Protein AF-A0A843SWP2-F1 (afdb_monomer)

Secondary structure (DSSP, 8-state):
-HHHHHHHHHHHHHHHTGGGHHHHHHHHTSTT--HHHHHHHHHHH-TT-TTSSSHHHHHHHTT-SPP-EEETTEEEE-PPP---HHHHHHHHHHHHHHTTSTT-HHHHHHHHHHHHHHHHHHHHHHHTT-

Radius of gyration: 16.49 Å; Cα contacts (8 Å, |Δi|>4): 141; chains: 1; bounding box: 35×34×53 Å

Solvent-accessible surface area (backbone atoms only — not comparable to full-atom values): 7104 Å² total; per-residue (Å²): 111,70,65,58,52,51,53,52,51,52,50,51,52,50,63,75,38,52,94,43,44,72,50,28,52,61,44,26,68,41,74,36,38,39,60,70,56,22,47,54,48,31,72,75,49,42,82,78,38,76,88,39,97,41,72,67,54,45,34,45,50,31,23,41,36,79,29,80,46,62,57,97,92,41,72,80,38,73,59,46,50,79,42,39,63,66,58,40,48,54,41,48,52,19,28,61,42,14,46,69,41,81,95,36,70,52,24,56,51,37,69,69,38,27,86,79,58,37,67,73,52,24,41,46,58,41,35,55,69,110

Nearest PDB structures (foldseek):
  8wt6-assembly1_D  TM=7.951E-01  e=3.930E-03  Escherichia coli

pLDDT: mean 90.37, std 5.79, range [73.62, 97.44]

Sequence (130 aa):
MIEDHLGQLDQQMADLLAAHHDAVQRLAEVPGLGVDSAQQIIAEVGATATTFPSPKHLASWMGACPGNEESAGVNDRHRCPTGNRQMRRVLNQAANAAVKAKGTIFAVVYRRVVPRLGHAQAIGAITHRL

Mean predicted aligned error: 5.01 Å

Foldseek 3Di:
DVVVVVVVVQVVLCVVCVVLVVLLVVQCVQQLRHNSLSSVCCVVQNSVNVVAPDVVSVCLQQQLDFDQCDDPNDRPDRGGDPHDPVSVVSLLSSLVRRLVDPPHPSVVQLVVCCVPPNDVVSSSVSSSVD

Structure (mmCIF, N/CA/C/O backbone):
data_AF-A0A843SWP2-F1
#
_entry.id   AF-A0A843SWP2-F1
#
loop_
_atom_site.group_PDB
_atom_site.id
_atom_site.type_symbol
_atom_site.label_atom_id
_atom_site.label_alt_id
_atom_site.label_comp_id
_atom_site.label_asym_id
_atom_site.label_entity_id
_atom_site.label_seq_id
_atom_site.pdbx_PDB_ins_code
_atom_site.Cartn_x
_atom_site.Cartn_y
_atom_site.Cartn_z
_atom_site.occupancy
_atom_site.B_iso_or_equiv
_atom_site.auth_seq_id
_atom_site.auth_comp_id
_atom_site.auth_asym_id
_atom_site.auth_atom_id
_atom_site.pdbx_PDB_model_num
ATOM 1 N N . MET A 1 1 ? 5.017 -4.779 28.953 1.00 77.00 1 MET A N 1
ATOM 2 C CA . MET A 1 1 ? 5.246 -3.317 29.051 1.00 77.00 1 MET A CA 1
ATOM 3 C C . MET A 1 1 ? 5.262 -2.638 27.683 1.00 77.00 1 MET A C 1
ATOM 5 O O . MET A 1 1 ? 4.447 -1.754 27.484 1.00 77.00 1 MET A O 1
ATOM 9 N N . ILE A 1 2 ? 6.145 -3.007 26.739 1.00 84.81 2 ILE A N 1
ATOM 10 C CA . ILE A 1 2 ? 6.150 -2.396 25.387 1.00 84.81 2 ILE A CA 1
ATOM 11 C C . ILE A 1 2 ? 4.935 -2.843 24.560 1.00 84.81 2 ILE A C 1
ATOM 13 O O . ILE A 1 2 ? 4.288 -2.009 23.938 1.00 84.81 2 ILE A O 1
ATOM 17 N N . GLU A 1 3 ? 4.603 -4.135 24.588 1.00 86.94 3 GLU A N 1
ATOM 18 C CA . GLU A 1 3 ? 3.449 -4.694 23.863 1.00 86.94 3 GLU A CA 1
ATOM 19 C C . GLU A 1 3 ? 2.123 -4.091 24.347 1.00 86.94 3 GLU A C 1
ATOM 21 O O . GLU A 1 3 ? 1.294 -3.700 23.532 1.00 86.94 3 GLU A O 1
ATOM 26 N N . ASP A 1 4 ? 1.972 -3.908 25.661 1.00 88.88 4 ASP A N 1
ATOM 27 C CA . ASP A 1 4 ? 0.785 -3.277 26.253 1.00 88.88 4 ASP A CA 1
ATOM 28 C C . ASP A 1 4 ? 0.625 -1.820 25.796 1.00 88.88 4 ASP A C 1
ATOM 30 O O . ASP A 1 4 ? -0.481 -1.364 25.517 1.00 88.88 4 ASP A O 1
ATOM 34 N N . HIS A 1 5 ? 1.737 -1.085 25.691 1.00 87.00 5 HIS A N 1
ATOM 35 C CA . HIS A 1 5 ? 1.720 0.305 25.239 1.00 87.00 5 HIS A CA 1
ATOM 36 C C . HIS A 1 5 ? 1.379 0.415 23.751 1.00 87.00 5 HIS A C 1
ATOM 38 O O . HIS A 1 5 ? 0.688 1.343 23.339 1.00 87.00 5 HIS A O 1
ATOM 44 N N . LEU A 1 6 ? 1.835 -0.552 22.953 1.00 84.56 6 LEU A N 1
ATOM 45 C CA . LEU A 1 6 ? 1.523 -0.633 21.531 1.00 84.56 6 LEU A CA 1
ATOM 46 C C . LEU A 1 6 ? 0.028 -0.909 21.326 1.00 84.56 6 LEU A C 1
ATOM 48 O O . LEU A 1 6 ? -0.637 -0.147 20.633 1.00 84.56 6 LEU A O 1
ATOM 52 N N . GLY A 1 7 ? -0.523 -1.889 22.050 1.00 86.50 7 GLY A N 1
ATOM 53 C CA . GLY A 1 7 ? -1.960 -2.172 22.026 1.00 86.50 7 GLY A CA 1
ATOM 54 C C . GLY A 1 7 ? -2.819 -0.999 22.512 1.00 86.50 7 GLY A C 1
ATOM 55 O O . GLY A 1 7 ? -3.899 -0.758 21.978 1.00 86.50 7 GLY A O 1
ATOM 56 N N . GLN A 1 8 ? -2.333 -0.218 23.482 1.00 91.25 8 GLN A N 1
ATOM 57 C CA . GLN A 1 8 ? -3.027 0.988 23.934 1.00 91.25 8 GLN A CA 1
ATOM 58 C C . GLN A 1 8 ? -3.089 2.066 22.842 1.00 91.25 8 GLN A C 1
ATOM 60 O O . GLN A 1 8 ? -4.133 2.697 22.669 1.00 91.25 8 GLN A O 1
ATOM 65 N N . LEU A 1 9 ? -1.997 2.276 22.102 1.00 87.88 9 LEU A N 1
ATOM 66 C CA . LEU A 1 9 ? -1.961 3.230 20.991 1.00 87.88 9 LEU A CA 1
ATOM 67 C C . LEU A 1 9 ? -2.846 2.777 19.826 1.00 87.88 9 LEU A C 1
ATOM 69 O O . LEU A 1 9 ? -3.568 3.601 19.266 1.00 87.88 9 LEU A O 1
ATOM 73 N N . ASP A 1 10 ? -2.850 1.483 19.507 1.00 84.69 10 ASP A N 1
ATOM 74 C CA . ASP A 1 10 ? -3.710 0.927 18.458 1.00 84.69 10 ASP A CA 1
ATOM 75 C C . ASP A 1 10 ? -5.197 1.112 18.802 1.00 84.69 10 ASP A C 1
ATOM 77 O O . ASP A 1 10 ? -5.990 1.536 17.957 1.00 84.69 10 ASP A O 1
ATOM 81 N N . GLN A 1 11 ? -5.577 0.892 20.066 1.00 87.88 11 GLN A N 1
ATOM 82 C CA . GLN A 1 11 ? -6.947 1.141 20.520 1.00 87.88 11 GLN A CA 1
ATOM 83 C C . GLN A 1 11 ? -7.314 2.628 20.425 1.00 87.88 11 GLN A C 1
ATOM 85 O O . GLN A 1 11 ? -8.383 2.969 19.924 1.00 87.88 11 GLN A O 1
ATOM 90 N N . GLN A 1 12 ? -6.416 3.527 20.837 1.00 89.75 12 GLN A N 1
ATOM 91 C CA . GLN A 1 12 ? -6.641 4.970 20.712 1.00 89.75 12 GLN A CA 1
ATOM 92 C C . GLN A 1 12 ? -6.800 5.402 19.249 1.00 89.75 12 GLN A C 1
ATOM 94 O O . GLN A 1 12 ? -7.651 6.238 18.942 1.00 89.75 12 GLN A O 1
ATOM 99 N N . MET A 1 13 ? -6.017 4.827 18.333 1.00 86.19 13 MET A N 1
ATOM 100 C CA . MET A 1 13 ? -6.171 5.066 16.898 1.00 86.19 13 MET A CA 1
ATOM 101 C C . MET A 1 13 ? -7.528 4.582 16.385 1.00 86.19 13 MET A C 1
ATOM 103 O O . MET A 1 13 ? -8.181 5.302 15.627 1.00 86.19 13 MET A O 1
ATOM 107 N N . ALA A 1 14 ? -7.968 3.393 16.804 1.00 86.00 14 ALA A N 1
ATOM 108 C CA . ALA A 1 14 ? -9.272 2.858 16.435 1.00 86.00 14 ALA A CA 1
ATOM 109 C C . ALA A 1 14 ? -10.418 3.762 16.915 1.00 86.00 14 ALA A C 1
ATOM 111 O O . ALA A 1 14 ? -11.317 4.069 16.131 1.00 86.00 14 ALA A O 1
ATOM 112 N N . ASP A 1 15 ? -10.344 4.247 18.154 1.00 90.88 15 ASP A N 1
ATOM 113 C CA . ASP A 1 15 ? -11.354 5.130 18.742 1.00 90.88 15 ASP A CA 1
ATOM 114 C C . ASP A 1 15 ? -11.421 6.478 18.005 1.00 90.88 15 ASP A C 1
ATOM 116 O O . ASP A 1 15 ? -12.504 6.949 17.649 1.00 90.88 15 ASP A O 1
ATOM 120 N N . LEU A 1 16 ? -10.265 7.082 17.701 1.00 90.62 16 LEU A N 1
ATOM 121 C CA . LEU A 1 16 ? -10.187 8.340 16.947 1.00 90.62 16 LEU A CA 1
ATOM 122 C C . LEU A 1 16 ? -10.713 8.201 15.512 1.00 90.62 16 LEU A C 1
ATOM 124 O O . LEU A 1 16 ? -11.266 9.151 14.957 1.00 90.62 16 LEU A O 1
ATOM 128 N N . LEU A 1 17 ? -10.559 7.021 14.909 1.00 88.81 17 LEU A N 1
ATOM 129 C CA . LEU A 1 17 ? -11.010 6.727 13.551 1.00 88.81 17 LEU A CA 1
ATOM 130 C C . LEU A 1 17 ? -12.402 6.087 13.492 1.00 88.81 17 LEU A C 1
ATOM 132 O O . LEU A 1 17 ? -12.845 5.732 12.399 1.00 88.81 17 LEU A O 1
ATOM 136 N N . ALA A 1 18 ? -13.131 5.990 14.608 1.00 88.75 18 ALA A N 1
ATOM 137 C CA . ALA A 1 18 ? -14.462 5.380 14.646 1.00 88.75 18 ALA A CA 1
ATOM 138 C C . ALA A 1 18 ? -15.442 6.037 13.654 1.00 88.75 18 ALA A C 1
ATOM 140 O O . ALA A 1 18 ? -16.176 5.347 12.948 1.00 88.75 18 ALA A O 1
ATOM 141 N N . ALA A 1 19 ? -15.387 7.367 13.508 1.00 91.19 19 ALA A N 1
ATOM 142 C CA . ALA A 1 19 ? -16.190 8.114 12.531 1.00 91.19 19 ALA A CA 1
ATOM 143 C C . ALA A 1 19 ? -15.828 7.809 11.060 1.00 91.19 19 ALA A C 1
ATOM 145 O O . ALA A 1 19 ? -16.580 8.137 10.143 1.00 91.19 19 ALA A O 1
ATOM 146 N N . HIS A 1 20 ? -14.676 7.181 10.824 1.00 92.25 20 HIS A N 1
ATOM 147 C CA . HIS A 1 20 ? -14.154 6.801 9.513 1.00 92.25 20 HIS A CA 1
ATOM 148 C C . HIS A 1 20 ? -14.032 5.280 9.350 1.00 92.25 20 HIS A C 1
ATOM 150 O O . HIS A 1 20 ? -13.334 4.813 8.447 1.00 92.25 20 HIS A O 1
ATOM 156 N N . HIS A 1 21 ? -14.730 4.500 10.182 1.00 90.81 21 HIS A N 1
ATOM 157 C CA . HIS A 1 21 ? -14.671 3.039 10.172 1.00 90.81 21 HIS A CA 1
ATOM 158 C C . HIS A 1 21 ? -14.935 2.443 8.778 1.00 90.81 21 HIS A C 1
ATOM 160 O O . HIS A 1 21 ? -14.196 1.571 8.325 1.00 90.81 21 HIS A O 1
ATOM 166 N N . ASP A 1 22 ? -15.917 2.965 8.038 1.00 93.31 22 ASP A N 1
ATOM 167 C CA . ASP A 1 22 ? -16.225 2.482 6.685 1.00 93.31 22 ASP A CA 1
ATOM 168 C C . ASP A 1 22 ? -15.083 2.701 5.687 1.00 93.31 22 ASP A C 1
ATOM 170 O O . ASP A 1 22 ? -14.952 1.946 4.722 1.00 93.31 22 ASP A O 1
ATOM 174 N N . ALA A 1 23 ? -14.277 3.750 5.870 1.00 93.69 23 ALA A N 1
ATOM 175 C CA . ALA A 1 23 ? -13.097 3.987 5.044 1.00 93.69 23 ALA A CA 1
ATOM 176 C C . ALA A 1 23 ? -11.979 3.001 5.409 1.00 93.69 23 ALA A C 1
ATOM 178 O O . ALA A 1 23 ? -11.334 2.456 4.515 1.00 93.69 23 ALA A O 1
ATOM 179 N N . VAL A 1 24 ? -11.803 2.719 6.707 1.00 94.94 24 VAL A N 1
ATOM 180 C CA . VAL A 1 24 ? -10.842 1.720 7.201 1.00 94.94 24 VAL A CA 1
ATOM 181 C C . VAL A 1 24 ? -11.167 0.336 6.635 1.00 94.94 24 VAL A C 1
ATOM 183 O O . VAL A 1 24 ? -10.282 -0.305 6.073 1.00 94.94 24 VAL A O 1
ATOM 186 N N . GLN A 1 25 ? -12.426 -0.107 6.720 1.00 95.50 25 GLN A N 1
ATOM 187 C CA . GLN A 1 25 ? -12.840 -1.425 6.220 1.00 95.50 25 GLN A CA 1
ATOM 188 C C . GLN A 1 25 ? -12.642 -1.552 4.710 1.00 95.50 25 GLN A C 1
ATOM 190 O O . GLN A 1 25 ? -11.997 -2.492 4.254 1.00 95.50 25 GLN A O 1
ATOM 195 N N . ARG A 1 26 ? -13.100 -0.561 3.933 1.00 94.69 26 ARG A N 1
ATOM 196 C CA . ARG A 1 26 ? -12.912 -0.549 2.473 1.00 94.69 26 ARG A CA 1
ATOM 197 C C . ARG A 1 26 ? -11.444 -0.636 2.069 1.00 94.69 26 ARG A C 1
ATOM 199 O O . ARG A 1 26 ? -11.108 -1.306 1.099 1.00 94.69 26 ARG A O 1
ATOM 206 N N . LEU A 1 27 ? -10.563 0.040 2.802 1.00 94.38 27 LEU A N 1
ATOM 207 C CA . LEU A 1 27 ? -9.134 -0.002 2.520 1.00 94.38 27 LEU A CA 1
ATOM 208 C C . LEU A 1 27 ? -8.503 -1.340 2.947 1.00 94.38 27 LEU A C 1
ATOM 210 O O . LEU A 1 27 ? -7.619 -1.838 2.256 1.00 94.38 27 LEU A O 1
ATOM 214 N N . ALA A 1 28 ? -8.987 -1.953 4.029 1.00 95.56 28 ALA A N 1
ATOM 215 C CA . ALA A 1 28 ? -8.557 -3.273 4.492 1.00 95.56 28 ALA A CA 1
ATOM 216 C C . ALA A 1 28 ? -9.033 -4.436 3.594 1.00 95.56 28 ALA A C 1
ATOM 218 O O . ALA A 1 28 ? -8.465 -5.523 3.651 1.00 95.56 28 ALA A O 1
ATOM 219 N N . GLU A 1 29 ? -10.039 -4.230 2.739 1.00 95.06 29 GLU A N 1
ATOM 220 C CA . GLU A 1 29 ? -10.454 -5.217 1.728 1.00 95.06 29 GLU A CA 1
ATOM 221 C C . GLU A 1 29 ? -9.440 -5.358 0.581 1.00 95.06 29 GLU A C 1
ATOM 223 O O . GLU A 1 29 ? -9.416 -6.376 -0.121 1.00 95.06 29 GLU A O 1
ATOM 228 N N . VAL A 1 30 ? -8.589 -4.349 0.369 1.00 94.50 30 VAL A N 1
ATOM 229 C CA . VAL A 1 30 ? -7.566 -4.388 -0.676 1.00 94.50 30 VAL A CA 1
ATOM 230 C C . VAL A 1 30 ? -6.547 -5.477 -0.332 1.00 94.50 30 VAL A C 1
ATOM 232 O O . VAL A 1 30 ? -5.938 -5.436 0.738 1.00 94.50 30 VAL A O 1
ATOM 235 N N . PRO A 1 31 ? -6.279 -6.441 -1.234 1.00 95.38 31 PRO A N 1
ATOM 236 C CA . PRO A 1 31 ? -5.340 -7.508 -0.934 1.00 95.38 31 PRO A CA 1
ATOM 237 C C . PRO A 1 31 ? -3.965 -6.979 -0.525 1.00 95.38 31 PRO A C 1
ATOM 239 O O . PRO A 1 31 ? -3.318 -6.266 -1.287 1.00 95.38 31 PRO A O 1
ATOM 242 N N . GLY A 1 32 ? -3.511 -7.385 0.659 1.00 94.38 32 GLY A N 1
ATOM 243 C CA . GLY A 1 32 ? -2.244 -6.952 1.246 1.00 94.38 32 GLY A CA 1
ATOM 244 C C . GLY A 1 32 ? -2.370 -5.802 2.244 1.00 94.38 32 GLY A C 1
ATOM 245 O O . GLY A 1 32 ? -1.433 -5.587 3.008 1.00 94.38 32 GLY A O 1
ATOM 246 N N . LEU A 1 33 ? -3.511 -5.118 2.289 1.00 95.88 33 LEU A N 1
ATOM 247 C CA . LEU A 1 33 ? -3.857 -4.187 3.355 1.00 95.88 33 LEU A CA 1
ATOM 248 C C . LEU A 1 33 ? -4.716 -4.899 4.408 1.00 95.88 33 LEU A C 1
ATOM 250 O O . LEU A 1 33 ? -5.487 -5.802 4.108 1.00 95.88 33 LEU A O 1
ATOM 254 N N . GLY A 1 34 ? -4.524 -4.511 5.662 1.00 94.62 34 GLY A N 1
ATOM 255 C CA . GLY A 1 34 ? -5.366 -4.864 6.801 1.00 94.62 34 GLY A CA 1
ATOM 256 C C . GLY A 1 34 ? -5.745 -3.616 7.596 1.00 94.62 34 GLY A C 1
ATOM 257 O O . GLY A 1 34 ? -5.335 -2.505 7.242 1.00 94.62 34 GLY A O 1
ATOM 258 N N . VAL A 1 35 ? -6.498 -3.802 8.682 1.00 93.94 35 VAL A N 1
ATOM 259 C CA . VAL A 1 35 ? -7.036 -2.709 9.513 1.00 93.94 35 VAL A CA 1
ATOM 260 C C . VAL A 1 35 ? -5.931 -1.751 9.970 1.00 93.94 35 VAL A C 1
ATOM 262 O O . VAL A 1 35 ? -6.029 -0.559 9.696 1.00 93.94 35 VAL A O 1
ATOM 265 N N . ASP A 1 36 ? -4.832 -2.258 10.529 1.00 92.38 36 ASP A N 1
ATOM 266 C CA . ASP A 1 36 ? -3.742 -1.417 11.049 1.00 92.38 36 ASP A CA 1
ATOM 267 C C . ASP A 1 36 ? -3.090 -0.570 9.946 1.00 92.38 36 ASP A C 1
ATOM 269 O O . ASP A 1 36 ? -2.867 0.631 10.097 1.00 92.38 36 ASP A O 1
ATOM 273 N N . SER A 1 37 ? -2.810 -1.176 8.785 1.00 94.25 37 SER A N 1
ATOM 274 C CA . SER A 1 37 ? -2.250 -0.443 7.643 1.00 94.25 37 SER A CA 1
ATOM 275 C C . SER A 1 37 ? -3.237 0.574 7.076 1.00 94.25 37 SER A C 1
ATOM 277 O O . SER A 1 37 ? -2.824 1.653 6.659 1.00 94.25 37 SER A O 1
ATOM 279 N N . ALA A 1 38 ? -4.535 0.263 7.093 1.00 94.81 38 ALA A N 1
ATOM 280 C CA . ALA A 1 38 ? -5.576 1.169 6.640 1.00 94.81 38 ALA A CA 1
ATOM 281 C C . ALA A 1 38 ? -5.710 2.377 7.575 1.00 94.81 38 ALA A C 1
ATOM 283 O O . ALA A 1 38 ? -5.775 3.510 7.102 1.00 94.81 38 ALA A O 1
ATOM 284 N N . GLN A 1 39 ? -5.667 2.156 8.889 1.00 94.19 39 GLN A N 1
ATOM 285 C CA . GLN A 1 39 ? -5.647 3.223 9.888 1.00 94.19 39 GLN A CA 1
ATOM 286 C C . GLN A 1 39 ? -4.410 4.115 9.734 1.00 94.19 39 GLN A C 1
ATOM 288 O O . GLN A 1 39 ? -4.545 5.335 9.732 1.00 94.19 39 GLN A O 1
ATOM 293 N N . GLN A 1 40 ? -3.223 3.533 9.526 1.00 92.69 40 GLN A N 1
ATOM 294 C CA . GLN A 1 40 ? -1.996 4.300 9.272 1.00 92.69 40 GLN A CA 1
ATOM 295 C C . GLN A 1 40 ? -2.093 5.147 7.996 1.00 92.69 40 GLN A C 1
ATOM 297 O O . GLN A 1 40 ? -1.677 6.301 7.994 1.00 92.69 40 GLN A O 1
ATOM 302 N N . ILE A 1 41 ? -2.662 4.607 6.914 1.00 93.62 41 ILE A N 1
ATOM 303 C CA . ILE A 1 41 ? -2.871 5.364 5.670 1.00 93.62 41 ILE A CA 1
ATOM 304 C C . ILE A 1 41 ? -3.872 6.501 5.895 1.00 93.62 41 ILE A C 1
ATOM 306 O O . ILE A 1 41 ? -3.615 7.636 5.505 1.00 93.62 41 ILE A O 1
ATOM 310 N N . ILE A 1 42 ? -4.996 6.235 6.557 1.00 93.50 42 ILE A N 1
ATOM 311 C CA . ILE A 1 42 ? -6.018 7.255 6.823 1.00 93.50 42 ILE A CA 1
ATOM 312 C C . ILE A 1 42 ? -5.486 8.347 7.757 1.00 93.50 42 ILE A C 1
ATOM 314 O O . ILE A 1 42 ? -5.817 9.512 7.558 1.00 93.50 42 ILE A O 1
ATOM 318 N N . ALA A 1 43 ? -4.632 8.011 8.723 1.00 91.12 43 ALA A N 1
ATOM 319 C CA . ALA A 1 43 ? -3.990 8.992 9.595 1.00 91.12 43 ALA A CA 1
ATOM 320 C C . ALA A 1 43 ? -3.041 9.937 8.831 1.00 91.12 43 ALA A C 1
ATOM 322 O O . ALA A 1 43 ? -2.958 11.117 9.156 1.00 91.12 43 ALA A O 1
ATOM 323 N N . GLU A 1 44 ? -2.351 9.439 7.802 1.00 90.62 44 GLU A N 1
ATOM 324 C CA . GLU A 1 44 ? -1.398 10.223 7.001 1.00 90.62 44 GLU A CA 1
ATOM 325 C C . GLU A 1 44 ? -2.080 11.061 5.909 1.00 90.62 44 GLU A C 1
ATOM 327 O O . GLU A 1 44 ? -1.671 12.186 5.627 1.00 90.62 44 GLU A O 1
ATOM 332 N N . VAL A 1 45 ? -3.105 10.503 5.259 1.00 91.44 45 VAL A N 1
ATOM 333 C CA . VAL A 1 45 ? -3.704 11.071 4.039 1.00 91.44 45 VAL A CA 1
ATOM 334 C C . VAL A 1 45 ? -5.079 11.703 4.311 1.00 91.44 45 VAL A C 1
ATOM 336 O O . VAL A 1 45 ? -5.536 12.562 3.554 1.00 91.44 45 VAL A O 1
ATOM 339 N N . GLY A 1 46 ? -5.736 11.314 5.404 1.00 90.50 46 GLY A N 1
ATOM 340 C CA . GLY A 1 46 ? -7.139 11.600 5.693 1.00 90.50 46 GLY A CA 1
ATOM 341 C C . GLY A 1 46 ? -8.086 10.598 5.022 1.00 90.50 46 GLY A C 1
ATOM 342 O O . GLY A 1 46 ? -7.771 10.020 3.983 1.00 90.50 46 GLY A O 1
ATOM 343 N N . ALA A 1 47 ? -9.287 10.420 5.583 1.00 87.69 47 ALA A N 1
ATOM 344 C CA . ALA A 1 47 ? -10.258 9.418 5.117 1.00 87.69 47 ALA A CA 1
ATOM 345 C C . ALA A 1 47 ? -10.721 9.611 3.658 1.00 87.69 47 ALA A C 1
ATOM 347 O O . ALA A 1 47 ? -11.152 8.661 3.010 1.00 87.69 47 ALA A O 1
ATOM 348 N N . THR A 1 48 ? -10.636 10.838 3.140 1.00 87.75 48 THR A N 1
ATOM 349 C CA . THR A 1 48 ? -11.041 11.211 1.775 1.00 87.75 48 THR A CA 1
ATOM 350 C C . THR A 1 48 ? -9.876 11.673 0.897 1.00 87.75 48 THR A C 1
ATOM 352 O O . THR A 1 48 ? -10.091 11.964 -0.277 1.00 87.75 48 THR A O 1
ATOM 355 N N . ALA A 1 49 ? -8.656 11.767 1.441 1.00 90.12 49 ALA A N 1
ATOM 356 C CA . ALA A 1 49 ? -7.470 12.280 0.749 1.00 90.12 49 ALA A CA 1
ATOM 357 C C . ALA A 1 49 ? -7.623 13.677 0.100 1.00 90.12 49 ALA A C 1
ATOM 359 O O . ALA A 1 49 ? -6.898 14.007 -0.840 1.00 90.12 49 ALA A O 1
ATOM 360 N N . THR A 1 50 ? -8.528 14.528 0.602 1.00 91.00 50 THR A N 1
ATOM 361 C CA . THR A 1 50 ? -8.869 15.835 -0.005 1.00 91.00 50 THR A CA 1
ATOM 362 C C . THR A 1 50 ? -7.722 16.841 -0.040 1.00 91.00 50 THR A C 1
ATOM 364 O O . THR A 1 50 ? -7.769 17.790 -0.817 1.00 91.00 50 THR A O 1
ATOM 367 N N . THR A 1 51 ? -6.678 16.639 0.764 1.00 89.69 51 THR A N 1
ATOM 368 C CA . THR A 1 51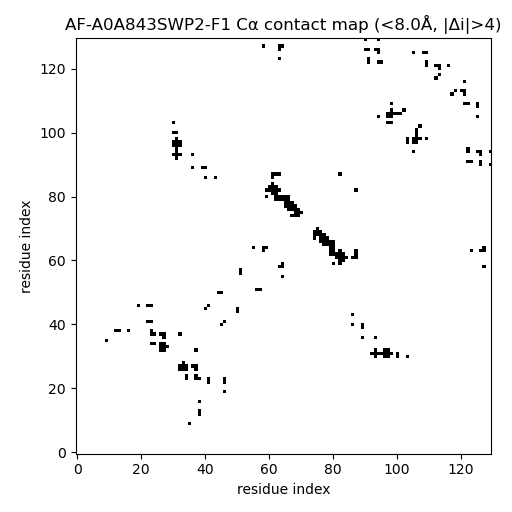 ? -5.451 17.452 0.745 1.00 89.69 51 THR A CA 1
ATOM 369 C C . THR A 1 51 ? -4.703 17.343 -0.589 1.00 89.69 51 THR A C 1
ATOM 371 O O . THR A 1 51 ? -3.950 18.245 -0.954 1.00 89.69 51 THR A O 1
ATOM 374 N N . PHE A 1 52 ? -4.903 16.253 -1.338 1.00 91.62 52 PHE A N 1
ATOM 375 C CA . PHE A 1 52 ? -4.214 16.008 -2.599 1.00 91.62 52 PHE A CA 1
ATOM 376 C C . PHE A 1 52 ? -5.097 16.387 -3.797 1.00 91.62 52 PHE A C 1
ATOM 378 O O . PHE A 1 52 ? -6.175 15.820 -3.960 1.00 91.62 52 PHE A O 1
ATOM 385 N N . PRO A 1 53 ? -4.623 17.252 -4.716 1.00 92.88 53 PRO A N 1
ATOM 386 C CA . PRO A 1 53 ? -5.4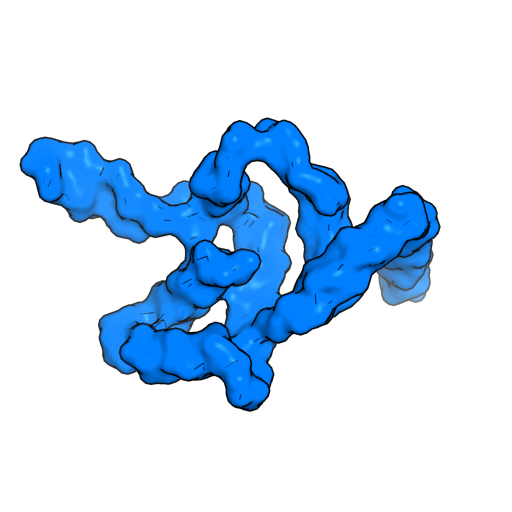04 17.660 -5.890 1.00 92.88 53 PRO A CA 1
ATOM 387 C C . PRO A 1 53 ? -5.752 16.517 -6.855 1.00 92.88 53 PRO A C 1
ATOM 389 O O . PRO A 1 53 ? -6.656 16.638 -7.675 1.00 92.88 53 PRO A O 1
ATOM 392 N N . SER A 1 54 ? -4.994 15.417 -6.822 1.00 93.25 54 SER A N 1
ATOM 393 C CA . SER A 1 54 ? -5.243 14.239 -7.657 1.00 93.25 54 SER A CA 1
ATOM 394 C C . SER A 1 54 ? -4.524 13.005 -7.093 1.00 93.25 54 SER A C 1
ATOM 396 O O . SER A 1 54 ? -3.489 13.175 -6.437 1.00 93.25 54 SER A O 1
ATOM 398 N N . PRO A 1 55 ? -4.908 11.783 -7.499 1.00 89.81 55 PRO A N 1
ATOM 399 C CA . PRO A 1 55 ? -4.178 10.560 -7.152 1.00 89.81 55 PRO A CA 1
ATOM 400 C C . PRO A 1 55 ? -2.694 10.576 -7.553 1.00 89.81 55 PRO A C 1
ATOM 402 O O . PRO A 1 55 ? -1.850 10.043 -6.840 1.00 89.81 55 PRO A O 1
ATOM 405 N N . LYS A 1 56 ? -2.334 11.248 -8.659 1.00 90.25 56 LYS A N 1
ATOM 406 C CA . LYS A 1 56 ? -0.929 11.379 -9.093 1.00 90.25 56 LYS A CA 1
ATOM 407 C C . LYS A 1 56 ? -0.087 12.192 -8.105 1.00 90.25 56 LYS A C 1
ATOM 409 O O . LYS A 1 56 ? 1.069 11.860 -7.863 1.00 90.25 56 LYS A O 1
ATOM 414 N N . HIS A 1 57 ? -0.678 13.233 -7.517 1.00 91.06 57 HIS A N 1
ATOM 415 C CA . HIS A 1 57 ? -0.025 14.052 -6.495 1.00 91.06 57 HIS A CA 1
ATOM 416 C C . HIS A 1 57 ? 0.212 13.238 -5.220 1.00 91.06 57 HIS A C 1
ATOM 418 O O . HIS A 1 57 ? 1.304 13.302 -4.660 1.00 91.06 57 HIS A O 1
ATOM 424 N N . LEU A 1 58 ? -0.758 12.407 -4.824 1.00 91.44 58 LEU A N 1
ATOM 425 C CA . LEU A 1 58 ? -0.599 11.465 -3.716 1.00 91.44 58 LEU A CA 1
ATOM 426 C C . LEU A 1 58 ? 0.519 10.445 -3.999 1.00 91.44 58 LEU A C 1
ATOM 428 O O . LEU A 1 58 ? 1.439 10.305 -3.198 1.00 91.44 58 LEU A O 1
ATOM 432 N N . ALA A 1 59 ? 0.513 9.794 -5.166 1.00 90.19 59 ALA A N 1
ATOM 433 C CA . ALA A 1 59 ? 1.547 8.827 -5.550 1.00 90.19 59 ALA A CA 1
ATOM 434 C C . ALA A 1 59 ? 2.958 9.444 -5.598 1.00 90.19 59 ALA A C 1
ATOM 436 O O . ALA A 1 59 ? 3.936 8.813 -5.186 1.00 90.19 59 ALA A O 1
ATOM 437 N N . SER A 1 60 ? 3.069 10.690 -6.068 1.00 90.00 60 SER A N 1
ATOM 438 C CA . SER A 1 60 ? 4.318 11.456 -6.053 1.00 90.00 60 SER A CA 1
ATOM 439 C C . SER A 1 60 ? 4.766 11.779 -4.625 1.00 90.00 60 SER A C 1
ATOM 441 O O . SER A 1 60 ? 5.927 11.556 -4.281 1.00 90.00 60 SER A O 1
ATOM 443 N N . TRP A 1 61 ? 3.849 12.239 -3.767 1.00 91.69 61 TRP A N 1
ATOM 444 C CA . TRP A 1 61 ? 4.133 12.554 -2.363 1.00 91.69 61 TRP A CA 1
ATOM 445 C C . TRP A 1 61 ? 4.566 11.322 -1.558 1.00 91.69 61 TRP A C 1
ATOM 447 O O . TRP A 1 61 ? 5.514 11.396 -0.779 1.00 91.69 61 TRP A O 1
ATOM 457 N N . MET A 1 62 ? 3.956 10.158 -1.795 1.00 90.69 62 MET A N 1
ATOM 458 C CA . MET A 1 62 ? 4.364 8.893 -1.165 1.00 90.69 62 MET A CA 1
ATOM 459 C C . MET A 1 62 ? 5.670 8.325 -1.745 1.00 90.69 62 MET A C 1
ATOM 461 O O . MET A 1 62 ? 6.244 7.396 -1.178 1.00 90.69 62 MET A O 1
ATOM 465 N N . GLY A 1 63 ? 6.164 8.865 -2.865 1.00 88.12 63 GLY A N 1
ATOM 466 C CA . GLY A 1 63 ? 7.350 8.349 -3.553 1.00 88.12 63 GLY A CA 1
ATOM 467 C C . GLY A 1 63 ? 7.119 6.991 -4.223 1.00 88.12 63 GLY A C 1
ATOM 468 O O . GLY A 1 63 ? 8.061 6.213 -4.365 1.00 88.12 63 GLY A O 1
ATOM 469 N N . ALA A 1 64 ? 5.871 6.692 -4.598 1.00 87.06 64 ALA A N 1
ATOM 470 C CA . ALA A 1 64 ? 5.490 5.483 -5.331 1.00 87.06 64 ALA A CA 1
ATOM 471 C C . ALA A 1 64 ? 5.490 5.695 -6.857 1.00 87.06 64 ALA A C 1
ATOM 473 O O . ALA A 1 64 ? 5.428 4.730 -7.612 1.00 87.06 64 ALA A O 1
ATOM 474 N N . CYS A 1 65 ? 5.560 6.945 -7.322 1.00 85.69 65 CYS A N 1
ATOM 475 C CA . CYS A 1 65 ? 5.625 7.287 -8.743 1.00 85.69 65 CYS A CA 1
ATOM 476 C C . CYS A 1 65 ? 7.005 6.953 -9.352 1.00 85.69 65 CYS A C 1
ATOM 478 O O . CYS A 1 65 ? 8.024 7.226 -8.704 1.00 85.69 65 CYS A O 1
ATOM 480 N N . PRO A 1 66 ? 7.069 6.422 -10.591 1.00 80.62 66 PRO A N 1
ATOM 481 C CA . PRO A 1 66 ? 8.319 6.310 -11.340 1.00 80.62 66 PRO A CA 1
ATOM 482 C C . PRO A 1 66 ? 9.054 7.655 -11.440 1.00 80.62 66 PRO A C 1
ATOM 484 O O . PRO A 1 66 ? 8.428 8.705 -11.582 1.00 80.62 66 PRO A O 1
ATOM 487 N N . GLY A 1 67 ? 10.389 7.627 -11.387 1.00 80.38 67 GLY A N 1
ATOM 488 C CA . GLY A 1 67 ? 11.202 8.826 -11.600 1.00 80.38 67 GLY A CA 1
ATOM 489 C C . GLY A 1 67 ? 11.041 9.366 -13.021 1.00 80.38 67 GLY A C 1
ATOM 490 O O . GLY A 1 67 ? 11.146 8.599 -13.978 1.00 80.38 67 GLY A O 1
ATOM 491 N N . ASN A 1 68 ? 10.795 10.671 -13.150 1.00 75.62 68 ASN A N 1
ATOM 492 C CA . ASN A 1 68 ? 10.660 11.365 -14.433 1.00 75.62 68 ASN A CA 1
ATOM 493 C C . ASN A 1 68 ? 11.667 12.519 -14.561 1.00 75.62 68 ASN A C 1
ATOM 495 O O . ASN A 1 68 ? 11.288 13.658 -14.826 1.00 75.62 68 ASN A O 1
ATOM 499 N N . GLU A 1 69 ? 12.944 12.236 -14.294 1.00 75.19 69 GLU A N 1
ATOM 500 C CA . GLU A 1 69 ? 14.037 13.194 -14.498 1.00 75.19 69 GLU A CA 1
ATOM 501 C C . GLU A 1 69 ? 14.474 13.104 -15.964 1.00 75.19 69 GLU A C 1
ATOM 503 O O . GLU A 1 69 ? 15.341 12.310 -16.331 1.00 75.19 69 GLU A O 1
ATOM 508 N N . GLU A 1 70 ? 13.762 13.847 -16.809 1.00 78.50 70 GLU A N 1
ATOM 509 C CA . GLU A 1 70 ? 13.906 13.824 -18.262 1.00 78.50 70 GLU A CA 1
ATOM 510 C C . GLU A 1 70 ? 14.642 15.069 -18.770 1.00 78.50 70 GLU A C 1
ATOM 512 O O . GLU A 1 70 ? 14.211 16.199 -18.530 1.00 78.50 70 GLU A O 1
A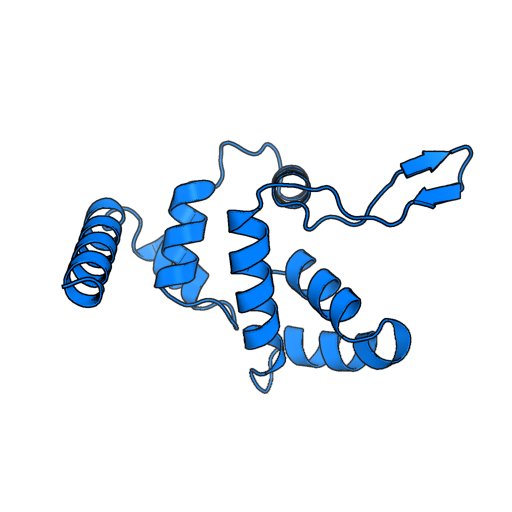TOM 517 N N . SER A 1 71 ? 15.722 14.850 -19.518 1.00 77.62 71 SER A N 1
ATOM 518 C CA . SER A 1 71 ? 16.466 15.876 -20.249 1.00 77.62 71 SER A CA 1
ATOM 519 C C . SER A 1 71 ? 16.368 15.578 -21.743 1.00 77.62 71 SER A C 1
ATOM 521 O O . SER A 1 71 ? 16.695 14.480 -22.183 1.00 77.62 71 SER A O 1
ATOM 523 N N . ALA A 1 72 ? 15.927 16.550 -22.545 1.00 82.88 72 ALA A N 1
ATOM 524 C CA . ALA A 1 72 ? 15.883 16.439 -24.011 1.00 82.88 72 ALA A CA 1
ATOM 525 C C . ALA A 1 72 ? 15.179 15.171 -24.564 1.00 82.88 72 ALA A C 1
ATOM 527 O O . ALA A 1 72 ? 15.604 14.622 -25.579 1.00 82.88 72 ALA A O 1
ATOM 528 N N . GLY A 1 73 ? 14.103 14.697 -23.923 1.00 79.06 73 GLY A N 1
ATOM 529 C CA . GLY A 1 73 ? 13.381 13.497 -24.373 1.00 79.06 73 GLY A CA 1
ATOM 530 C C . GLY A 1 73 ? 13.886 12.181 -23.770 1.00 79.06 73 GLY A C 1
ATOM 531 O O . GLY A 1 73 ? 13.348 11.115 -24.073 1.00 79.06 73 GLY A O 1
ATOM 532 N N . VAL A 1 74 ? 14.950 12.228 -22.961 1.00 80.50 74 VAL A N 1
ATOM 533 C CA . VAL A 1 74 ? 15.611 11.054 -22.387 1.00 80.50 74 VAL A CA 1
ATOM 534 C C . VAL A 1 74 ? 15.502 11.098 -20.870 1.00 80.50 74 VAL A C 1
ATOM 536 O O . VAL A 1 74 ? 15.881 12.076 -20.231 1.00 80.50 74 VAL A O 1
ATOM 539 N N . ASN A 1 75 ? 14.982 10.022 -20.280 1.00 76.81 75 ASN A N 1
ATOM 540 C CA . ASN A 1 75 ? 14.932 9.869 -18.831 1.00 76.81 75 ASN A CA 1
ATOM 541 C C . ASN A 1 75 ? 16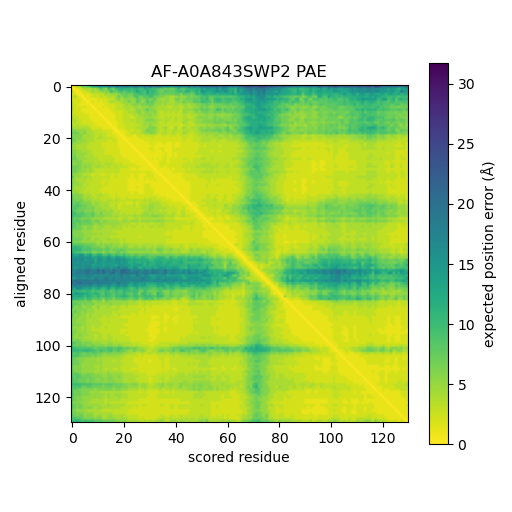.320 9.461 -18.314 1.00 76.81 75 ASN A C 1
ATOM 543 O O . ASN A 1 75 ? 16.726 8.302 -18.435 1.00 76.81 75 ASN A O 1
ATOM 547 N N . ASP A 1 76 ? 17.043 10.425 -17.748 1.00 73.75 76 ASP A N 1
ATOM 548 C CA . ASP A 1 76 ? 18.387 10.222 -17.207 1.00 73.75 76 ASP A CA 1
ATOM 549 C C . ASP A 1 76 ? 18.343 9.441 -15.885 1.00 73.75 76 ASP A C 1
ATOM 551 O O . ASP A 1 76 ? 19.270 8.687 -15.563 1.00 73.75 76 ASP A O 1
ATOM 555 N N . ARG A 1 77 ? 17.267 9.593 -15.093 1.00 74.00 77 ARG A N 1
ATOM 556 C CA . ARG A 1 77 ? 17.123 8.924 -13.790 1.00 74.00 77 ARG A CA 1
ATOM 557 C C . ARG A 1 77 ? 15.724 8.375 -13.536 1.00 74.00 77 ARG A C 1
ATOM 559 O O . ARG A 1 77 ? 14.778 9.072 -13.181 1.00 74.00 77 ARG A O 1
ATOM 566 N N . HIS A 1 78 ? 15.681 7.050 -13.481 1.00 73.62 78 HIS A N 1
ATOM 567 C CA . HIS A 1 78 ? 14.494 6.247 -13.194 1.00 73.62 78 HIS A CA 1
ATOM 568 C C . HIS A 1 78 ? 14.200 6.098 -11.686 1.00 73.62 78 HIS A C 1
ATOM 570 O O . HIS A 1 78 ? 13.418 5.238 -11.273 1.00 73.62 78 HIS A O 1
ATOM 576 N N . ARG A 1 79 ? 14.865 6.882 -10.827 1.00 79.06 79 ARG A N 1
ATOM 577 C CA . ARG A 1 79 ? 14.758 6.747 -9.369 1.00 79.06 79 ARG A CA 1
ATOM 578 C C . ARG A 1 79 ? 13.462 7.390 -8.880 1.00 79.06 79 ARG A C 1
ATOM 580 O O . ARG A 1 79 ? 13.236 8.572 -9.109 1.00 79.06 79 ARG A O 1
ATOM 587 N N . CYS A 1 80 ? 12.647 6.629 -8.150 1.00 81.94 80 CYS A N 1
ATOM 588 C CA . CYS A 1 80 ? 11.456 7.179 -7.502 1.00 81.94 80 CYS A CA 1
ATOM 589 C C . CYS A 1 80 ? 11.847 8.267 -6.477 1.00 81.94 80 CYS A C 1
ATOM 591 O O . CYS A 1 80 ? 12.885 8.126 -5.813 1.00 81.94 80 CYS A O 1
ATOM 593 N N . PRO A 1 81 ? 11.025 9.316 -6.294 1.00 81.81 81 PRO A N 1
ATOM 594 C CA . PRO A 1 81 ? 11.252 10.330 -5.268 1.00 81.81 81 PRO A CA 1
ATOM 595 C C . PRO A 1 81 ? 11.367 9.731 -3.859 1.00 81.81 81 PRO A C 1
ATOM 597 O O . PRO A 1 81 ? 10.813 8.671 -3.559 1.00 81.81 81 PRO A O 1
ATOM 600 N N . THR A 1 82 ? 12.056 10.432 -2.952 1.00 81.62 82 THR A N 1
ATOM 601 C CA . THR A 1 82 ? 12.189 9.980 -1.556 1.00 81.62 82 THR A CA 1
ATOM 602 C C . THR A 1 82 ? 10.827 9.838 -0.872 1.00 81.62 82 THR A C 1
ATOM 604 O O . THR A 1 82 ? 10.647 8.862 -0.145 1.00 81.62 82 THR A O 1
ATOM 607 N N . GLY A 1 83 ? 9.888 10.750 -1.144 1.00 87.38 83 GLY A N 1
ATOM 608 C CA . GLY A 1 83 ? 8.511 10.713 -0.644 1.00 87.38 83 GLY A CA 1
ATOM 609 C C . GLY A 1 83 ? 8.371 10.607 0.881 1.00 87.38 83 GLY A C 1
ATOM 610 O O . GLY A 1 83 ? 9.347 10.705 1.630 1.00 87.38 83 GLY A O 1
ATOM 611 N N . ASN A 1 84 ? 7.144 10.379 1.349 1.00 91.81 84 ASN A N 1
ATOM 612 C CA . ASN A 1 84 ? 6.871 1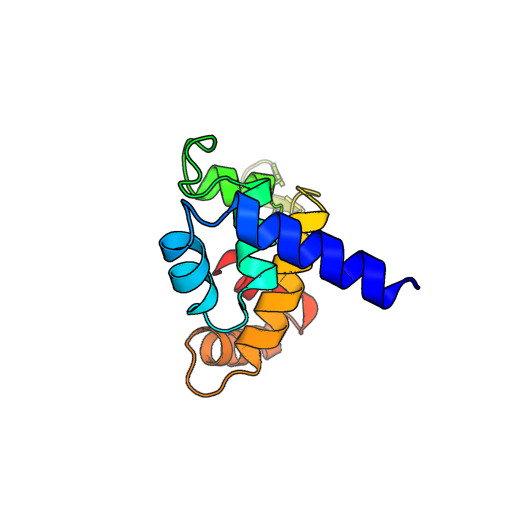0.056 2.747 1.00 91.81 84 ASN A CA 1
ATOM 613 C C . ASN A 1 84 ? 7.406 8.647 3.080 1.00 91.81 84 ASN A C 1
ATOM 615 O O . ASN A 1 84 ? 6.950 7.630 2.549 1.00 91.81 84 ASN A O 1
ATOM 619 N N . ARG A 1 85 ? 8.392 8.586 3.986 1.00 90.62 85 ARG A N 1
ATOM 620 C CA . ARG A 1 85 ? 9.075 7.340 4.371 1.00 90.62 85 ARG A CA 1
ATOM 621 C C . ARG A 1 85 ? 8.131 6.332 5.025 1.00 90.62 85 ARG A C 1
ATOM 623 O O . ARG A 1 85 ? 8.280 5.138 4.757 1.00 90.62 85 ARG A O 1
ATOM 630 N N . GLN A 1 86 ? 7.216 6.794 5.877 1.00 91.06 86 GLN A N 1
ATOM 631 C CA . GLN A 1 86 ? 6.272 5.929 6.578 1.00 91.06 86 GLN A CA 1
ATOM 632 C C . GLN A 1 86 ? 5.282 5.320 5.587 1.00 91.06 86 GLN A C 1
ATOM 634 O O . GLN A 1 86 ? 5.153 4.098 5.526 1.00 91.06 86 GLN A O 1
ATOM 639 N N . MET A 1 87 ? 4.698 6.142 4.714 1.00 92.62 87 MET A N 1
ATOM 640 C CA . MET A 1 87 ? 3.782 5.656 3.683 1.00 92.62 87 MET A CA 1
ATOM 641 C C . MET A 1 87 ? 4.426 4.686 2.711 1.00 92.62 87 MET A C 1
ATOM 643 O O . MET A 1 87 ? 3.879 3.612 2.455 1.00 92.62 87 MET A O 1
ATOM 647 N N . ARG A 1 88 ? 5.644 4.978 2.253 1.00 91.69 88 ARG A N 1
ATOM 648 C CA . ARG A 1 88 ? 6.371 4.041 1.397 1.00 91.69 88 ARG A CA 1
ATOM 649 C C . ARG A 1 88 ? 6.642 2.709 2.097 1.00 91.69 88 ARG A C 1
ATOM 651 O O . ARG A 1 88 ? 6.625 1.666 1.448 1.00 91.69 88 ARG A O 1
ATOM 658 N N . ARG A 1 89 ? 6.914 2.718 3.407 1.00 93.00 89 ARG A N 1
ATOM 659 C CA . ARG A 1 89 ? 7.127 1.489 4.185 1.00 93.00 89 ARG A CA 1
ATOM 660 C C . ARG A 1 89 ? 5.851 0.651 4.244 1.00 93.00 89 ARG A C 1
ATOM 662 O O . ARG A 1 89 ? 5.911 -0.520 3.874 1.00 93.00 89 ARG A O 1
ATOM 669 N N . VAL A 1 90 ? 4.733 1.253 4.653 1.00 94.69 90 VAL A N 1
ATOM 670 C CA . VAL A 1 90 ? 3.435 0.571 4.784 1.00 94.69 90 VAL A CA 1
ATOM 671 C C . VAL A 1 90 ? 3.001 -0.019 3.443 1.00 94.69 90 VAL A C 1
ATOM 673 O O . VAL A 1 90 ? 2.729 -1.214 3.358 1.00 94.69 90 VAL A O 1
ATOM 676 N N . LEU A 1 91 ? 3.042 0.772 2.367 1.00 94.06 91 LEU A N 1
ATOM 677 C CA . LEU A 1 91 ? 2.633 0.309 1.040 1.00 94.06 91 LEU A CA 1
ATOM 678 C C . LEU A 1 91 ? 3.561 -0.774 0.475 1.00 94.06 91 LEU A C 1
ATOM 680 O O . LEU A 1 91 ? 3.088 -1.702 -0.171 1.00 94.06 91 LEU A O 1
ATOM 684 N N . ASN A 1 92 ? 4.870 -0.727 0.748 1.00 94.69 92 ASN A N 1
ATOM 685 C CA . ASN A 1 92 ? 5.776 -1.807 0.342 1.00 94.69 92 ASN A CA 1
ATOM 686 C C . ASN A 1 92 ? 5.504 -3.114 1.097 1.00 94.69 92 ASN A C 1
ATOM 688 O O . ASN A 1 92 ? 5.623 -4.196 0.516 1.00 94.69 92 ASN A O 1
ATOM 692 N N . GLN A 1 93 ? 5.161 -3.043 2.386 1.00 95.88 93 GLN A N 1
ATOM 693 C CA . GLN A 1 93 ? 4.747 -4.221 3.151 1.00 95.88 93 GLN A CA 1
ATOM 694 C C . GLN A 1 93 ? 3.434 -4.779 2.594 1.00 95.88 93 GLN A C 1
ATOM 696 O O . GLN A 1 93 ? 3.350 -5.981 2.330 1.00 95.88 93 GLN A O 1
ATOM 701 N N . ALA A 1 94 ? 2.473 -3.899 2.311 1.00 96.12 94 ALA A N 1
ATOM 702 C CA . ALA A 1 94 ? 1.201 -4.268 1.712 1.00 96.12 94 ALA A CA 1
ATOM 703 C C . ALA A 1 94 ? 1.38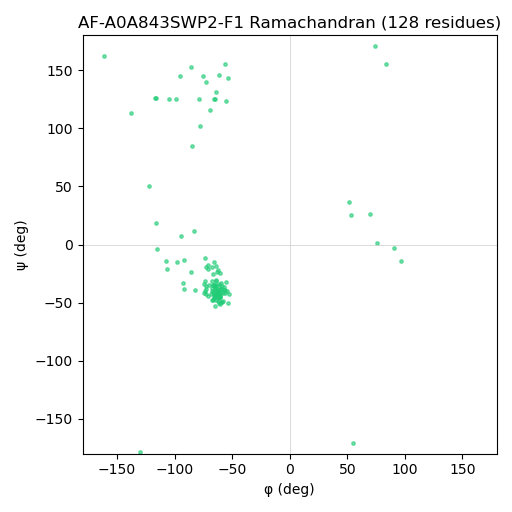2 -4.909 0.333 1.00 96.12 94 ALA A C 1
ATOM 705 O O . ALA A 1 94 ? 0.856 -5.986 0.086 1.00 96.12 94 ALA A O 1
ATOM 706 N N . ALA A 1 95 ? 2.220 -4.338 -0.534 1.00 96.38 95 ALA A N 1
ATOM 707 C CA . ALA A 1 95 ? 2.535 -4.897 -1.845 1.00 96.38 95 ALA A CA 1
ATOM 708 C C . ALA A 1 95 ? 3.148 -6.303 -1.734 1.00 96.38 95 ALA A C 1
ATOM 710 O O . ALA A 1 95 ? 2.758 -7.211 -2.465 1.00 96.38 95 ALA A O 1
ATOM 711 N N . ASN A 1 96 ? 4.058 -6.524 -0.781 1.00 97.00 96 ASN A N 1
ATOM 712 C CA . ASN A 1 96 ? 4.628 -7.850 -0.526 1.00 97.00 96 ASN A CA 1
ATOM 713 C C . ASN A 1 96 ? 3.589 -8.875 -0.049 1.00 97.00 96 ASN A C 1
ATOM 715 O O . ASN A 1 96 ? 3.688 -10.055 -0.395 1.00 97.00 96 ASN A O 1
ATOM 719 N N . ALA A 1 97 ? 2.600 -8.452 0.737 1.00 96.69 97 ALA A N 1
ATOM 720 C CA . ALA A 1 97 ? 1.485 -9.304 1.133 1.00 96.69 97 ALA A CA 1
ATOM 721 C C . ALA A 1 97 ? 0.523 -9.554 -0.046 1.00 96.69 97 ALA A C 1
ATOM 723 O O . ALA A 1 97 ? 0.148 -10.697 -0.316 1.00 96.69 97 ALA A O 1
ATOM 724 N N . ALA A 1 98 ? 0.215 -8.513 -0.822 1.00 96.44 98 ALA A N 1
ATOM 725 C CA . ALA A 1 98 ? -0.685 -8.534 -1.972 1.00 96.44 98 ALA A CA 1
ATOM 726 C C . ALA A 1 98 ? -0.254 -9.543 -3.044 1.00 96.44 98 ALA A C 1
ATOM 728 O O . ALA A 1 98 ? -1.083 -10.266 -3.600 1.00 96.44 98 ALA A O 1
ATOM 729 N N . VAL A 1 99 ? 1.052 -9.626 -3.326 1.00 96.69 99 VAL A N 1
ATOM 730 C CA . VAL A 1 99 ? 1.592 -10.552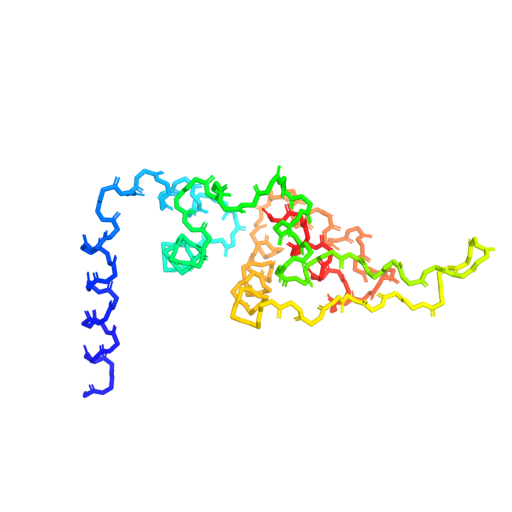 -4.337 1.00 96.69 99 VAL A CA 1
ATOM 731 C C . VAL A 1 99 ? 1.581 -12.014 -3.890 1.00 96.69 99 VAL A C 1
ATOM 733 O O . VAL A 1 99 ? 1.645 -12.907 -4.737 1.00 96.69 99 VAL A O 1
ATOM 736 N N . LYS A 1 100 ? 1.490 -12.272 -2.578 1.00 95.06 100 LYS A N 1
ATOM 737 C CA . LYS A 1 100 ? 1.362 -13.623 -2.009 1.00 95.06 100 LYS A CA 1
ATOM 738 C C . LYS A 1 100 ? -0.093 -14.096 -1.969 1.00 95.06 100 LYS A C 1
ATOM 740 O O . LYS A 1 100 ? -0.331 -15.304 -1.972 1.00 95.06 100 LYS A O 1
ATOM 745 N N . ALA A 1 101 ? -1.055 -13.174 -1.967 1.00 93.69 101 ALA A N 1
ATOM 746 C CA . ALA A 1 101 ? -2.474 -13.501 -2.024 1.00 93.69 101 ALA A CA 1
ATOM 747 C C . ALA A 1 101 ? -2.828 -14.170 -3.367 1.00 93.69 101 ALA A C 1
ATOM 749 O O . ALA A 1 101 ? -2.539 -13.657 -4.451 1.00 93.69 101 ALA A O 1
ATOM 750 N N . LYS A 1 102 ? -3.443 -15.356 -3.307 1.00 89.44 102 LYS A N 1
ATOM 751 C CA . LYS A 1 102 ? -3.799 -16.139 -4.500 1.00 89.44 102 LYS A CA 1
ATOM 752 C C . LYS A 1 102 ? -5.012 -15.526 -5.203 1.00 89.44 102 LYS A C 1
ATOM 754 O O . LYS A 1 102 ? -5.911 -15.009 -4.556 1.00 89.44 102 LYS A O 1
ATOM 759 N N . GLY A 1 103 ? -5.037 -15.602 -6.533 1.00 89.94 103 GLY A N 1
ATOM 760 C CA . GLY A 1 103 ? -6.166 -15.123 -7.342 1.00 89.94 103 GLY A CA 1
ATOM 761 C C . GLY A 1 103 ? -6.270 -13.601 -7.500 1.00 89.94 103 GLY A C 1
ATOM 762 O O . GLY A 1 103 ? -7.183 -13.135 -8.171 1.00 89.94 103 GLY A O 1
ATOM 763 N N . THR A 1 104 ? -5.340 -12.818 -6.943 1.00 94.00 104 THR A N 1
ATOM 764 C CA . THR A 1 104 ? -5.380 -11.352 -7.037 1.00 94.00 104 THR A CA 1
ATOM 765 C C . THR A 1 104 ? -4.725 -10.837 -8.317 1.00 94.00 104 THR A C 1
ATOM 767 O O . THR A 1 104 ? -3.783 -11.433 -8.856 1.00 94.00 104 THR A O 1
ATOM 770 N N . ILE A 1 105 ? -5.179 -9.669 -8.783 1.00 94.69 105 ILE A N 1
ATOM 771 C CA . ILE A 1 105 ? -4.551 -8.962 -9.906 1.00 94.69 105 ILE A CA 1
ATOM 772 C C . ILE A 1 105 ? -3.080 -8.630 -9.612 1.00 94.69 105 ILE A C 1
ATOM 774 O O . ILE A 1 105 ? -2.235 -8.733 -10.502 1.00 94.69 105 ILE A O 1
ATOM 778 N N . PHE A 1 106 ? -2.749 -8.310 -8.357 1.00 96.19 106 PHE A N 1
ATOM 779 C CA . PHE A 1 106 ? -1.384 -7.998 -7.932 1.00 96.19 106 PHE A CA 1
ATOM 780 C C . PHE A 1 106 ? -0.448 -9.192 -8.108 1.00 96.19 106 PHE A C 1
ATOM 782 O O . PHE A 1 106 ? 0.635 -9.039 -8.671 1.00 96.19 106 PHE A O 1
ATOM 789 N N . ALA A 1 107 ? -0.882 -10.397 -7.728 1.00 96.31 107 ALA A N 1
ATOM 790 C CA . ALA A 1 107 ? -0.093 -11.609 -7.917 1.00 96.31 107 ALA A CA 1
ATOM 791 C C . ALA A 1 107 ? 0.131 -11.934 -9.406 1.00 96.31 107 ALA A C 1
ATOM 793 O O . ALA A 1 107 ? 1.223 -12.356 -9.794 1.00 96.31 107 ALA A O 1
ATOM 794 N N . VAL A 1 108 ? -0.876 -11.715 -10.262 1.00 96.50 108 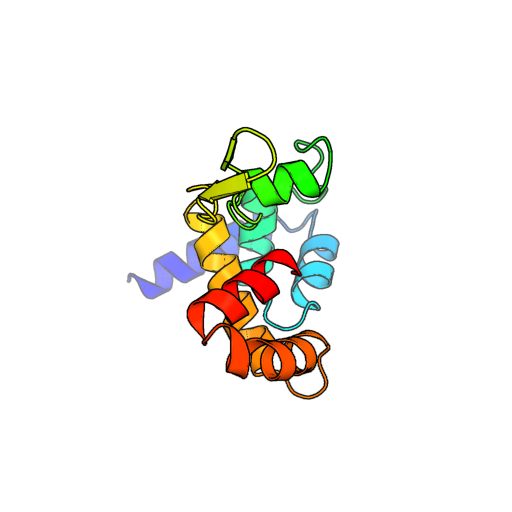VAL A N 1
ATOM 795 C CA . VAL A 1 108 ? -0.753 -11.903 -11.721 1.00 96.50 108 VAL A CA 1
ATOM 796 C C . VAL A 1 108 ? 0.258 -10.923 -12.320 1.00 96.50 108 VAL A C 1
ATOM 798 O O . VAL A 1 108 ? 1.142 -11.324 -13.078 1.00 96.50 108 VAL A O 1
ATOM 801 N N . VAL A 1 109 ? 0.150 -9.643 -11.966 1.00 96.19 109 VAL A N 1
ATOM 802 C CA . VAL A 1 109 ? 1.030 -8.582 -12.473 1.00 96.19 109 VAL A CA 1
ATOM 803 C C . VAL A 1 109 ? 2.459 -8.792 -11.988 1.00 96.19 109 VAL A C 1
ATOM 805 O O . VAL A 1 109 ? 3.389 -8.717 -12.787 1.00 96.19 109 VAL A O 1
ATOM 808 N N . TYR A 1 110 ? 2.638 -9.136 -10.713 1.00 96.81 110 TYR A N 1
ATOM 809 C CA . TYR A 1 110 ? 3.948 -9.430 -10.145 1.00 96.81 110 TYR A CA 1
ATOM 810 C C . TYR A 1 110 ? 4.638 -10.578 -10.884 1.00 96.81 110 TYR A C 1
ATOM 812 O O . TYR A 1 110 ? 5.770 -10.414 -11.331 1.00 96.81 110 TYR A O 1
ATOM 820 N N . ARG A 1 111 ? 3.943 -11.704 -11.115 1.00 96.44 111 ARG A N 1
ATOM 821 C CA . ARG A 1 111 ? 4.504 -12.840 -11.870 1.00 96.44 111 ARG A CA 1
ATOM 822 C C . ARG A 1 111 ? 4.910 -12.472 -13.297 1.00 96.44 111 ARG A C 1
ATOM 824 O O . ARG A 1 111 ? 5.882 -13.017 -13.804 1.00 96.44 111 ARG A O 1
ATOM 831 N N . ARG A 1 112 ? 4.191 -11.545 -13.938 1.00 96.38 112 ARG A N 1
ATOM 832 C CA . ARG A 1 112 ? 4.521 -11.059 -15.287 1.00 96.38 112 ARG A CA 1
ATOM 833 C C . ARG A 1 112 ? 5.759 -10.161 -15.297 1.00 96.38 112 ARG A C 1
ATOM 835 O O . ARG A 1 112 ? 6.532 -10.200 -16.246 1.00 96.38 112 ARG A O 1
ATOM 842 N N . VAL A 1 113 ? 5.918 -9.321 -14.278 1.00 95.56 113 VAL A N 1
ATOM 843 C CA . VAL A 1 113 ? 6.930 -8.254 -14.260 1.00 95.56 113 VAL A CA 1
ATOM 844 C C . VAL A 1 113 ? 8.241 -8.699 -13.605 1.00 95.56 113 VAL A C 1
ATOM 846 O O . VAL A 1 113 ? 9.312 -8.277 -14.047 1.00 95.56 113 VAL A O 1
ATOM 849 N N . VAL A 1 114 ? 8.181 -9.575 -12.596 1.00 97.44 114 VAL A N 1
ATOM 850 C CA . VAL A 1 114 ? 9.356 -9.995 -11.818 1.00 97.44 114 VAL A CA 1
ATOM 851 C C . VAL A 1 114 ? 10.490 -10.616 -12.648 1.00 97.44 114 VAL A C 1
ATOM 853 O O . VAL A 1 114 ? 11.636 -10.291 -12.345 1.00 97.44 114 VAL A O 1
ATOM 856 N N . PRO A 1 115 ? 10.254 -11.406 -13.722 1.00 97.19 115 PRO A N 1
ATOM 857 C CA . PRO A 1 115 ? 11.353 -11.986 -14.499 1.00 97.19 115 PRO A CA 1
ATOM 858 C C . PRO A 1 115 ? 12.175 -10.932 -15.248 1.00 97.19 115 PRO A C 1
ATOM 860 O O . PRO A 1 115 ? 13.343 -11.160 -15.538 1.00 97.19 115 PRO A O 1
ATOM 863 N N . ARG A 1 116 ? 11.570 -9.778 -15.560 1.00 95.06 116 ARG A N 1
ATOM 864 C CA . ARG A 1 116 ? 12.222 -8.693 -16.303 1.00 95.06 116 ARG A CA 1
ATOM 865 C C . ARG A 1 116 ? 12.892 -7.668 -15.389 1.00 95.06 116 ARG A C 1
ATOM 867 O O . ARG A 1 116 ? 13.938 -7.147 -15.747 1.00 95.06 116 ARG A O 1
ATOM 874 N N . LEU A 1 117 ? 12.266 -7.339 -14.257 1.00 91.69 117 LEU A N 1
ATOM 875 C CA . LEU A 1 117 ? 12.694 -6.229 -13.390 1.00 91.69 117 LEU A CA 1
ATOM 876 C C . LEU A 1 117 ? 13.350 -6.678 -12.070 1.00 91.69 117 LEU A C 1
ATOM 878 O O . LEU A 1 117 ? 13.949 -5.872 -11.361 1.00 91.69 117 LEU A O 1
ATOM 882 N N . GLY A 1 118 ? 13.222 -7.954 -11.702 1.00 96.00 118 GLY A N 1
ATOM 883 C CA . GLY A 1 118 ? 13.598 -8.445 -10.378 1.00 96.00 118 GLY A CA 1
ATOM 884 C C . GLY A 1 118 ? 12.607 -8.038 -9.277 1.00 96.00 118 GLY A C 1
ATOM 885 O O . GLY A 1 118 ? 11.682 -7.250 -9.484 1.00 96.00 118 GLY A O 1
ATOM 886 N N . HIS A 1 119 ? 12.786 -8.604 -8.079 1.00 95.25 119 HIS A N 1
ATOM 887 C CA . HIS A 1 119 ? 11.822 -8.483 -6.976 1.00 95.25 119 HIS A CA 1
ATOM 888 C C . HIS A 1 119 ? 11.594 -7.035 -6.521 1.00 95.25 119 HIS A C 1
ATOM 890 O O . HIS A 1 119 ? 10.451 -6.592 -6.462 1.00 95.25 119 HIS A O 1
ATOM 896 N N . ALA A 1 120 ? 12.661 -6.282 -6.241 1.00 92.94 120 ALA A N 1
ATOM 897 C CA . ALA A 1 120 ? 12.547 -4.938 -5.673 1.00 92.94 120 ALA A CA 1
ATOM 898 C C . ALA A 1 120 ? 11.776 -3.970 -6.588 1.00 92.94 120 ALA A C 1
ATOM 900 O O . ALA A 1 120 ? 10.878 -3.260 -6.137 1.00 92.94 120 ALA A O 1
ATOM 901 N N .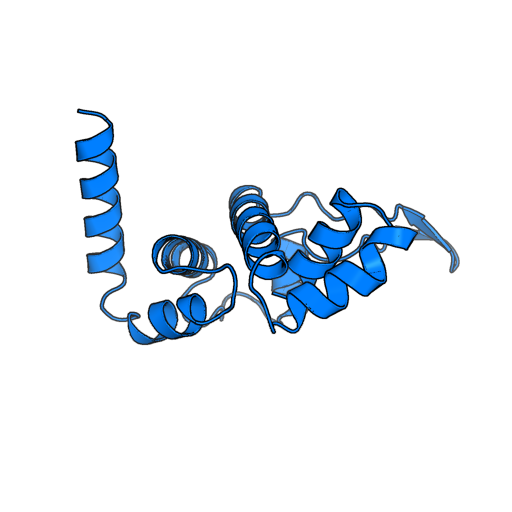 GLN A 1 121 ? 12.080 -3.978 -7.888 1.00 91.50 121 GLN A N 1
ATOM 902 C CA . GLN A 1 121 ? 11.393 -3.133 -8.864 1.00 91.50 121 GLN A CA 1
ATOM 903 C C . GLN A 1 121 ? 9.968 -3.624 -9.149 1.00 91.50 121 GLN A C 1
ATOM 905 O O . GLN A 1 121 ? 9.061 -2.810 -9.309 1.00 91.50 121 GLN A O 1
ATOM 910 N N . ALA A 1 122 ? 9.741 -4.943 -9.166 1.00 95.19 122 ALA A N 1
ATOM 911 C CA . ALA A 1 122 ? 8.398 -5.494 -9.305 1.00 95.19 122 ALA A CA 1
ATOM 912 C C . ALA A 1 122 ? 7.500 -5.106 -8.122 1.00 95.19 122 ALA A C 1
ATOM 914 O O . ALA A 1 122 ? 6.360 -4.716 -8.348 1.00 95.19 122 ALA A O 1
ATOM 915 N N . ILE A 1 123 ? 8.009 -5.142 -6.884 1.00 95.62 123 ILE A N 1
ATOM 916 C CA . ILE A 1 123 ? 7.278 -4.639 -5.713 1.00 95.62 123 ILE A CA 1
ATOM 917 C C . ILE A 1 123 ? 6.993 -3.150 -5.859 1.00 95.62 123 ILE A C 1
ATOM 919 O O . ILE A 1 123 ? 5.844 -2.774 -5.693 1.00 95.62 123 ILE A O 1
ATOM 923 N N . GLY A 1 124 ? 7.962 -2.324 -6.269 1.00 92.75 124 GLY A N 1
ATOM 924 C CA . GLY A 1 124 ? 7.711 -0.902 -6.538 1.00 92.75 124 GLY A CA 1
ATOM 925 C C . GLY A 1 124 ? 6.577 -0.666 -7.547 1.00 92.75 124 GLY A C 1
ATOM 926 O O . GLY A 1 124 ? 5.723 0.192 -7.334 1.00 92.75 124 GLY A O 1
ATOM 927 N N . ALA A 1 125 ? 6.499 -1.483 -8.602 1.00 93.25 125 ALA A N 1
ATOM 928 C CA . ALA A 1 125 ? 5.406 -1.423 -9.572 1.00 93.25 125 ALA A CA 1
ATOM 929 C C . ALA A 1 125 ? 4.044 -1.851 -8.990 1.00 93.25 125 ALA A C 1
ATOM 931 O O . ALA A 1 125 ? 3.013 -1.343 -9.430 1.00 93.25 125 ALA A O 1
ATOM 932 N N . ILE A 1 126 ? 4.022 -2.778 -8.025 1.00 95.38 126 ILE A N 1
ATOM 933 C CA . ILE A 1 126 ? 2.804 -3.145 -7.288 1.00 95.38 126 ILE A CA 1
ATOM 934 C C . ILE A 1 126 ? 2.430 -2.051 -6.284 1.00 95.38 126 ILE A C 1
ATOM 936 O O . ILE A 1 126 ? 1.267 -1.680 -6.234 1.00 95.38 126 ILE A O 1
ATOM 940 N N . THR A 1 127 ? 3.396 -1.476 -5.566 1.00 94.12 127 THR A N 1
ATOM 941 C CA . THR A 1 127 ? 3.209 -0.340 -4.651 1.00 94.12 127 THR A CA 1
ATOM 942 C C . THR A 1 127 ? 2.572 0.854 -5.363 1.00 94.12 127 THR A C 1
ATOM 944 O O . THR A 1 127 ? 1.667 1.464 -4.819 1.00 94.12 127 THR A O 1
ATOM 947 N N . HIS A 1 128 ? 2.982 1.163 -6.598 1.00 91.56 128 HIS A N 1
ATOM 948 C CA . HIS A 1 128 ? 2.357 2.213 -7.417 1.00 91.56 128 HIS A CA 1
ATOM 949 C C . HIS A 1 128 ? 0.917 1.887 -7.866 1.00 91.56 128 HIS A C 1
ATOM 951 O O . HIS A 1 128 ? 0.195 2.768 -8.325 1.00 91.56 128 HIS A O 1
ATOM 957 N N . ARG A 1 129 ? 0.522 0.610 -7.833 1.00 91.19 129 ARG A N 1
ATOM 958 C CA . ARG A 1 129 ? -0.797 0.125 -8.270 1.00 91.19 129 ARG A CA 1
ATOM 959 C C . ARG A 1 129 ? -1.791 -0.067 -7.124 1.00 91.19 129 ARG A C 1
ATOM 961 O O . ARG A 1 129 ? -2.960 -0.291 -7.435 1.00 91.19 129 ARG A O 1
ATOM 968 N N . LEU A 1 130 ? -1.318 -0.082 -5.877 1.00 87.88 130 LEU A N 1
ATOM 969 C CA . LEU A 1 130 ? -2.158 -0.029 -4.679 1.00 87.88 130 LEU A CA 1
ATOM 970 C C . LEU A 1 130 ? -2.796 1.358 -4.572 1.00 87.88 130 LEU A C 1
ATOM 972 O O . LEU A 1 130 ? -4.004 1.393 -4.268 1.00 87.88 130 LEU A O 1
#